Protein AF-A0A852VWH3-F1 (afdb_monomer_lite)

Sequence (105 aa):
MPDEMRQATGALGGATRWANARPGEAADAMAKAREALRQRYLREADPDGDLPPEERERKAEAMRRKHMARMTYERLKRQRERREAAALDAAAELERELQGETTAQ

Structure (mmCIF, N/CA/C/O backbone):
data_AF-A0A852VWH3-F1
#
_entry.id   AF-A0A852VWH3-F1
#
loop_
_atom_site.group_PDB
_atom_site.id
_atom_site.type_symbol
_atom_site.label_atom_id
_atom_site.label_alt_id
_atom_site.label_comp_id
_atom_site.label_asym_id
_atom_site.label_entity_id
_atom_site.label_seq_id
_atom_site.pdbx_PDB_ins_code
_atom_site.Cartn_x
_atom_site.Cartn_y
_atom_site.Cartn_z
_atom_site.occupancy
_atom_site.B_iso_or_equiv
_atom_site.auth_seq_id
_atom_site.auth_comp_id
_atom_site.auth_asym_id
_atom_site.auth_atom_id
_atom_site.pdbx_PDB_model_num
ATOM 1 N N . MET A 1 1 ? -9.995 -4.230 -29.947 1.00 68.06 1 MET A N 1
ATOM 2 C CA . MET A 1 1 ? -9.064 -3.180 -29.475 1.00 68.06 1 MET A CA 1
ATOM 3 C C . MET A 1 1 ? -7.816 -3.841 -28.911 1.00 68.06 1 MET A C 1
ATOM 5 O O . MET A 1 1 ? -8.000 -4.746 -28.097 1.00 68.06 1 MET A O 1
ATOM 9 N N . PRO A 1 2 ? -6.610 -3.397 -29.311 1.00 90.81 2 PRO A N 1
ATOM 10 C CA . PRO A 1 2 ? -5.349 -3.764 -28.661 1.00 90.81 2 PRO A CA 1
ATOM 11 C C . PRO A 1 2 ? -5.381 -3.500 -27.148 1.00 90.81 2 PRO A C 1
ATOM 13 O O . PRO A 1 2 ? -6.076 -2.586 -26.690 1.00 90.81 2 PRO A O 1
ATOM 16 N N . ASP A 1 3 ? -4.633 -4.281 -26.368 1.00 87.88 3 ASP A N 1
ATOM 17 C CA . ASP A 1 3 ? -4.659 -4.204 -24.900 1.00 87.88 3 ASP A CA 1
ATOM 18 C C . ASP A 1 3 ? -4.130 -2.871 -24.356 1.00 87.88 3 ASP A C 1
ATOM 20 O O . ASP A 1 3 ? -4.635 -2.362 -23.354 1.00 87.88 3 ASP A O 1
ATOM 24 N N . GLU A 1 4 ? -3.168 -2.262 -25.045 1.00 89.19 4 GLU A N 1
ATOM 25 C CA . GLU A 1 4 ? -2.619 -0.942 -24.715 1.00 89.19 4 GLU A CA 1
ATOM 26 C C . GLU A 1 4 ? -3.685 0.155 -24.831 1.00 89.19 4 GLU A C 1
ATOM 28 O O . GLU A 1 4 ? -3.847 0.977 -23.927 1.00 89.19 4 GLU A O 1
ATOM 33 N N . MET A 1 5 ? -4.492 0.114 -25.897 1.00 91.81 5 MET A N 1
ATOM 34 C CA . MET A 1 5 ? -5.601 1.051 -26.092 1.00 91.81 5 MET A CA 1
ATOM 35 C C . MET A 1 5 ? -6.680 0.871 -25.021 1.00 91.81 5 MET A C 1
ATOM 37 O O . MET A 1 5 ? -7.174 1.857 -24.479 1.00 91.81 5 MET A O 1
ATOM 41 N N . ARG A 1 6 ? -7.004 -0.376 -24.643 1.00 90.56 6 ARG A N 1
ATOM 42 C CA . ARG A 1 6 ? -7.968 -0.657 -23.563 1.00 90.56 6 ARG A CA 1
ATOM 43 C C . ARG A 1 6 ? -7.498 -0.084 -22.225 1.00 90.56 6 ARG A C 1
ATOM 45 O O . ARG A 1 6 ? -8.291 0.526 -21.507 1.00 90.56 6 ARG A O 1
ATOM 52 N N . GLN A 1 7 ? -6.219 -0.265 -21.896 1.00 90.75 7 GLN A N 1
ATOM 53 C CA . GLN A 1 7 ? -5.625 0.283 -20.676 1.00 90.75 7 GLN A CA 1
ATOM 54 C C . GLN A 1 7 ? -5.662 1.815 -20.669 1.00 90.75 7 GLN A C 1
ATOM 56 O O . GLN A 1 7 ? -6.092 2.408 -19.678 1.00 90.75 7 GLN A O 1
ATOM 61 N N . ALA A 1 8 ? -5.290 2.452 -21.783 1.00 93.31 8 ALA A N 1
ATOM 62 C CA . ALA A 1 8 ? -5.312 3.906 -21.914 1.00 93.31 8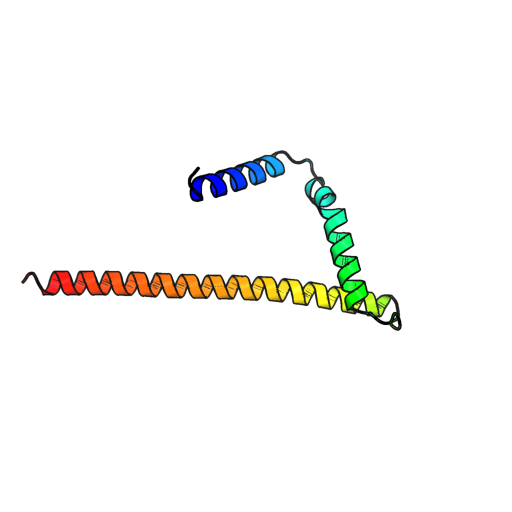 ALA A CA 1
ATOM 63 C C . ALA A 1 8 ? -6.731 4.482 -21.779 1.00 93.31 8 ALA A C 1
ATOM 65 O O . ALA A 1 8 ? -6.935 5.455 -21.054 1.00 93.31 8 ALA A O 1
ATOM 66 N N . THR A 1 9 ? -7.735 3.857 -22.404 1.00 94.81 9 THR A N 1
ATOM 67 C CA . THR A 1 9 ? -9.137 4.282 -22.271 1.00 94.81 9 THR A CA 1
ATOM 68 C C . THR A 1 9 ? -9.637 4.157 -20.831 1.00 94.81 9 THR A C 1
ATOM 70 O O . THR A 1 9 ? -10.306 5.064 -20.335 1.00 94.81 9 THR A O 1
ATOM 73 N N . GLY A 1 10 ? -9.281 3.077 -20.129 1.00 93.69 10 GLY A N 1
ATOM 74 C CA . GLY A 1 10 ? -9.618 2.913 -18.713 1.00 93.69 10 GLY A CA 1
ATOM 75 C C . GLY A 1 10 ? -8.989 3.992 -17.827 1.00 93.69 10 GLY A C 1
ATOM 76 O O . GLY A 1 10 ? -9.670 4.574 -16.980 1.00 93.69 10 GLY A O 1
ATOM 77 N N . ALA A 1 11 ? -7.710 4.304 -18.056 1.00 92.88 11 ALA A N 1
ATOM 78 C CA . ALA A 1 11 ? -7.008 5.367 -17.341 1.00 92.88 11 ALA A CA 1
ATOM 79 C C . ALA A 1 11 ? -7.639 6.747 -17.597 1.00 92.88 11 ALA A C 1
ATOM 81 O O . ALA A 1 11 ? -7.874 7.495 -16.646 1.00 92.88 11 ALA A O 1
ATOM 82 N N . LEU A 1 12 ? -7.975 7.051 -18.856 1.00 95.75 12 LEU A N 1
ATOM 83 C CA . LEU A 1 12 ? -8.620 8.304 -19.246 1.00 95.75 12 LEU A CA 1
ATOM 84 C C . LEU A 1 12 ? -9.981 8.462 -18.562 1.00 95.75 12 LEU A C 1
ATOM 86 O O . LEU A 1 12 ? -10.217 9.471 -17.908 1.00 95.75 12 LEU A O 1
ATOM 90 N N . GLY A 1 13 ? -10.847 7.447 -18.629 1.00 95.38 13 GLY A N 1
ATOM 91 C CA . GLY A 1 13 ? -12.168 7.502 -17.996 1.00 95.38 13 GLY A CA 1
ATOM 92 C C . GLY A 1 13 ? -12.094 7.702 -16.478 1.00 95.38 13 GLY A C 1
ATOM 93 O O . GLY A 1 13 ? -12.846 8.499 -15.916 1.00 95.38 13 GLY A O 1
ATOM 94 N N . GLY A 1 14 ? -11.149 7.030 -15.812 1.00 92.50 14 GLY A N 1
ATOM 95 C CA . GLY A 1 14 ? -10.903 7.215 -14.382 1.00 92.50 14 GLY A CA 1
ATOM 96 C C . GLY A 1 14 ? -10.445 8.635 -14.042 1.00 92.50 14 GLY A C 1
ATOM 97 O O . GLY A 1 14 ? -11.010 9.261 -13.144 1.00 92.50 14 GLY A O 1
ATOM 98 N N . ALA A 1 15 ? -9.458 9.157 -14.773 1.00 93.25 15 ALA A N 1
ATOM 99 C CA . ALA A 1 15 ? -8.953 10.515 -14.582 1.00 93.25 15 ALA A CA 1
ATOM 100 C C . ALA A 1 15 ? -10.042 11.566 -14.841 1.00 93.25 15 ALA A C 1
ATOM 102 O O . ALA A 1 15 ? -10.244 12.451 -14.014 1.00 93.25 15 ALA A O 1
ATOM 103 N N . THR A 1 16 ? -10.803 11.429 -15.930 1.00 95.88 16 THR A N 1
ATOM 104 C CA .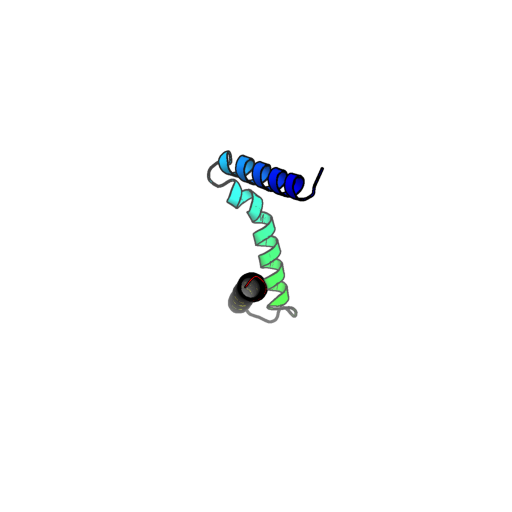 THR A 1 16 ? -11.915 12.325 -16.266 1.00 95.88 16 THR A CA 1
ATOM 105 C C . THR A 1 16 ? -12.996 12.317 -15.190 1.00 95.88 16 THR A C 1
ATOM 107 O O . THR A 1 16 ? -13.472 13.384 -14.806 1.00 95.88 16 THR A O 1
ATOM 110 N N . ARG A 1 17 ? -13.374 11.145 -14.663 1.00 93.31 17 ARG A N 1
ATOM 111 C CA . ARG A 1 17 ? -14.356 11.063 -13.573 1.00 93.31 17 ARG A CA 1
ATOM 112 C C . ARG A 1 17 ? -13.897 11.865 -12.359 1.00 93.31 17 ARG A C 1
ATOM 114 O O . ARG A 1 17 ? -14.667 12.653 -11.824 1.00 93.31 17 ARG A O 1
ATOM 121 N N . TRP A 1 18 ? -12.660 11.653 -11.918 1.00 90.94 18 TRP A N 1
ATOM 122 C CA . TRP A 1 18 ? -12.166 12.274 -10.691 1.00 90.94 18 TRP A CA 1
ATOM 123 C C . TRP A 1 18 ? -11.795 13.746 -10.858 1.00 90.94 18 TRP A C 1
ATOM 125 O O . TRP A 1 18 ? -11.933 14.497 -9.900 1.00 90.94 18 TRP A O 1
ATOM 135 N N . ALA A 1 19 ? -11.412 14.180 -12.060 1.00 92.75 19 ALA A N 1
ATOM 136 C CA . ALA A 1 19 ? -11.205 15.593 -12.373 1.00 92.75 19 ALA A CA 1
ATOM 137 C C . ALA A 1 19 ? -12.499 16.420 -12.265 1.00 92.75 19 ALA A C 1
ATOM 139 O O . ALA A 1 19 ? -12.444 17.595 -11.922 1.00 92.75 19 ALA A O 1
ATOM 140 N N . ASN A 1 20 ? -13.655 15.803 -12.531 1.00 93.44 20 ASN A N 1
ATOM 141 C CA . ASN A 1 20 ? -14.968 16.452 -12.463 1.00 93.44 20 ASN A CA 1
ATOM 142 C C . ASN A 1 20 ? -15.727 16.178 -11.151 1.00 93.44 20 ASN A C 1
ATOM 144 O O . ASN A 1 20 ? -16.858 16.635 -10.989 1.00 93.44 20 ASN A O 1
ATOM 148 N N . ALA A 1 21 ? -15.146 15.406 -10.230 1.00 92.00 21 ALA A N 1
ATOM 149 C CA . ALA A 1 21 ? -15.803 15.042 -8.982 1.00 92.00 21 ALA A CA 1
ATOM 150 C C . ALA A 1 21 ? -15.887 16.242 -8.030 1.00 92.00 21 ALA A C 1
ATOM 152 O O . ALA A 1 21 ? -14.957 17.047 -7.926 1.00 92.00 21 ALA A O 1
ATOM 153 N N . ARG A 1 22 ? -16.990 16.343 -7.285 1.00 94.19 22 ARG A N 1
ATOM 154 C CA . ARG A 1 22 ? -17.146 17.396 -6.273 1.00 94.19 22 ARG A CA 1
ATOM 155 C C . ARG A 1 22 ? -16.223 17.146 -5.074 1.00 94.19 22 ARG A C 1
ATOM 157 O O . ARG A 1 22 ? -15.881 15.990 -4.795 1.00 94.19 22 ARG A O 1
ATOM 164 N N . PRO A 1 23 ? -15.862 18.192 -4.305 1.00 91.12 23 PRO A N 1
ATOM 165 C CA . PRO A 1 23 ? -15.171 18.007 -3.033 1.00 91.12 23 PRO A CA 1
ATOM 166 C C . PRO A 1 23 ? -15.916 16.990 -2.153 1.00 91.12 23 PRO A C 1
ATOM 168 O O . PRO A 1 23 ? -17.124 17.097 -1.970 1.00 91.12 23 PRO A O 1
ATOM 171 N N . GLY A 1 24 ? -15.204 15.982 -1.642 1.00 88.06 24 GLY A N 1
ATOM 172 C CA . GLY A 1 24 ? -15.772 14.925 -0.790 1.00 88.06 24 GLY A CA 1
ATOM 173 C C . GLY A 1 24 ? -16.323 13.697 -1.527 1.00 88.06 24 GLY A C 1
ATOM 174 O O . GLY A 1 24 ? -16.293 12.602 -0.972 1.00 88.06 24 GLY A O 1
ATOM 175 N N . GLU A 1 25 ? -16.683 13.806 -2.807 1.00 91.88 25 GLU A N 1
ATOM 176 C CA . GLU A 1 25 ? -17.346 12.719 -3.547 1.00 91.88 25 GLU A CA 1
ATOM 177 C C . GLU A 1 25 ? -16.492 11.439 -3.640 1.00 91.88 25 GLU A C 1
ATOM 179 O O . GLU A 1 25 ? -16.993 10.316 -3.543 1.00 91.88 25 GLU A O 1
ATOM 184 N N . ALA A 1 26 ? -15.171 11.586 -3.764 1.00 87.25 26 ALA A N 1
ATOM 185 C CA . ALA A 1 26 ? -14.244 10.454 -3.738 1.00 87.25 26 ALA A CA 1
ATOM 186 C C . ALA A 1 26 ? -14.177 9.762 -2.366 1.00 87.25 26 ALA A C 1
ATOM 188 O O . ALA A 1 26 ? -13.974 8.545 -2.287 1.00 87.25 26 ALA A O 1
ATOM 189 N N . ALA A 1 27 ? -14.334 10.522 -1.279 1.00 88.06 27 ALA A N 1
ATOM 190 C CA . ALA A 1 27 ? -14.379 9.965 0.064 1.00 88.06 27 ALA A CA 1
ATOM 191 C C . ALA A 1 27 ? -15.665 9.151 0.255 1.00 88.06 27 ALA A C 1
ATOM 193 O O . ALA A 1 27 ? -15.574 7.998 0.685 1.00 88.06 27 ALA A O 1
ATOM 194 N N . ASP A 1 28 ? -16.802 9.704 -0.171 1.00 92.25 28 ASP A N 1
ATOM 195 C CA . ASP A 1 28 ? -18.128 9.086 -0.079 1.00 92.25 28 ASP A CA 1
ATOM 196 C C . ASP A 1 28 ? -18.217 7.800 -0.902 1.00 92.25 28 ASP A C 1
ATOM 198 O O . ASP A 1 28 ? -18.638 6.757 -0.397 1.00 92.25 28 ASP A O 1
ATOM 202 N N . ALA A 1 29 ? -17.713 7.828 -2.140 1.00 91.00 29 ALA A N 1
ATOM 203 C CA . ALA A 1 29 ? -17.681 6.660 -3.019 1.00 91.00 29 ALA A CA 1
ATOM 204 C C . ALA A 1 29 ? -16.924 5.467 -2.405 1.00 91.00 29 ALA A C 1
ATOM 206 O O . ALA A 1 29 ? -17.211 4.314 -2.724 1.00 91.00 29 ALA A O 1
ATOM 207 N N . MET A 1 30 ? -15.957 5.734 -1.522 1.00 91.50 30 MET A N 1
ATOM 208 C CA . MET A 1 30 ? -15.142 4.716 -0.856 1.00 91.50 30 MET A CA 1
ATOM 209 C C . MET A 1 30 ? -15.552 4.452 0.597 1.00 91.50 30 MET A C 1
ATOM 211 O O . MET A 1 30 ? -15.002 3.540 1.213 1.00 91.50 30 MET A O 1
ATOM 215 N N . ALA A 1 31 ? -16.509 5.196 1.160 1.00 92.19 31 ALA A N 1
ATOM 216 C CA . ALA A 1 31 ? -16.884 5.093 2.570 1.00 92.19 31 ALA A CA 1
ATOM 217 C C . ALA A 1 31 ? -17.369 3.680 2.932 1.00 92.19 31 ALA A C 1
ATOM 219 O O . ALA A 1 31 ? -16.825 3.047 3.838 1.00 92.19 31 ALA A O 1
ATOM 220 N N . LYS A 1 32 ? -18.305 3.130 2.148 1.00 94.19 32 LYS A N 1
ATOM 221 C CA . LYS A 1 32 ? -18.836 1.772 2.358 1.00 94.19 32 LYS A CA 1
ATOM 222 C C . LYS A 1 32 ? -17.754 0.694 2.241 1.00 94.19 32 LYS A C 1
ATOM 224 O O . LYS A 1 32 ? -17.744 -0.260 3.013 1.00 94.19 32 LYS A O 1
ATOM 229 N N . ALA A 1 33 ? -16.828 0.854 1.296 1.00 92.31 33 ALA A N 1
ATOM 230 C CA . ALA A 1 33 ? -15.723 -0.083 1.106 1.00 92.31 33 ALA A CA 1
ATOM 231 C C . ALA A 1 33 ? -14.732 -0.039 2.281 1.00 92.31 33 ALA A C 1
ATOM 233 O O . ALA A 1 33 ? -14.293 -1.086 2.758 1.00 92.31 33 ALA A O 1
ATOM 234 N N . ARG A 1 34 ? -14.408 1.163 2.778 1.00 91.56 34 ARG A N 1
ATOM 235 C CA . ARG A 1 34 ? -13.551 1.342 3.959 1.00 91.56 34 ARG A CA 1
ATOM 236 C C . ARG A 1 34 ? -14.182 0.738 5.207 1.00 91.56 34 ARG A C 1
ATOM 238 O O . ARG A 1 34 ? -13.478 0.051 5.942 1.00 91.56 34 ARG A O 1
ATOM 245 N N . GLU A 1 35 ? -15.483 0.934 5.404 1.00 94.69 35 GLU A N 1
ATOM 246 C CA . GLU A 1 35 ? -16.206 0.341 6.531 1.00 94.69 35 GLU A CA 1
ATOM 247 C C . GLU A 1 35 ? -16.223 -1.188 6.440 1.00 94.69 35 GLU A C 1
ATOM 249 O O . GLU A 1 35 ? -15.851 -1.865 7.393 1.00 94.69 35 GLU A O 1
ATOM 254 N N . ALA A 1 36 ? -16.539 -1.758 5.274 1.00 95.12 36 ALA A N 1
ATOM 255 C CA . ALA A 1 36 ? -16.513 -3.209 5.086 1.00 95.12 36 ALA A CA 1
ATOM 256 C C . ALA A 1 36 ? -15.122 -3.811 5.362 1.00 95.12 36 ALA A C 1
ATOM 258 O O . ALA A 1 36 ? -15.001 -4.862 5.996 1.00 95.12 36 ALA A O 1
ATOM 259 N N . LEU A 1 37 ? -14.060 -3.131 4.919 1.00 94.06 37 LEU A N 1
ATOM 260 C CA . LEU A 1 37 ? -12.689 -3.556 5.182 1.00 94.06 37 LEU A CA 1
ATOM 261 C C . LEU A 1 37 ? -12.333 -3.443 6.672 1.00 94.06 37 LEU A C 1
ATOM 263 O O . LEU A 1 37 ? -11.691 -4.342 7.212 1.00 94.06 37 LEU A O 1
ATOM 267 N N . ARG A 1 38 ? -12.776 -2.377 7.349 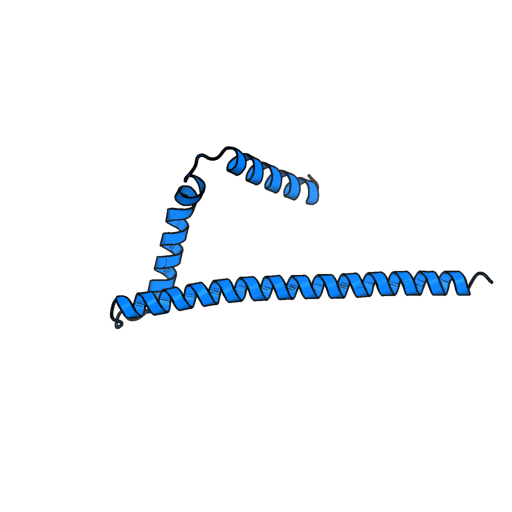1.00 93.81 38 ARG A N 1
ATOM 268 C CA . ARG A 1 38 ? -12.623 -2.224 8.801 1.00 93.81 38 ARG A CA 1
ATOM 269 C C . ARG A 1 38 ? -13.310 -3.369 9.542 1.00 93.81 38 ARG A C 1
ATOM 271 O O . ARG A 1 38 ? -12.663 -4.022 10.351 1.00 93.81 38 ARG A O 1
ATOM 278 N N . GLN A 1 39 ? -14.564 -3.670 9.214 1.00 94.31 39 GLN A N 1
ATOM 279 C CA . GLN A 1 39 ? -15.317 -4.761 9.839 1.00 94.31 39 GLN A CA 1
ATOM 280 C C . GLN A 1 39 ? -14.662 -6.125 9.628 1.00 94.31 39 GLN A C 1
ATOM 282 O O . GLN A 1 39 ? -14.642 -6.967 10.524 1.00 94.31 39 GLN A O 1
ATOM 287 N N . ARG A 1 40 ? -14.065 -6.344 8.455 1.00 94.88 40 ARG A N 1
ATOM 288 C CA . ARG A 1 40 ? -13.251 -7.534 8.217 1.00 94.88 40 ARG A CA 1
ATOM 289 C C . ARG A 1 40 ? -12.074 -7.617 9.195 1.00 94.88 40 ARG A C 1
ATOM 291 O O . ARG A 1 40 ? -11.904 -8.664 9.806 1.00 94.88 40 ARG A O 1
ATOM 298 N N . TYR A 1 41 ? -11.305 -6.541 9.367 1.00 95.31 41 TYR A N 1
ATOM 299 C CA . TYR A 1 41 ? -10.179 -6.541 10.307 1.00 95.31 41 TYR A CA 1
ATOM 300 C C . TYR A 1 41 ? -10.614 -6.707 11.760 1.00 95.31 41 TYR A C 1
ATOM 302 O O . TYR A 1 41 ? -9.896 -7.342 12.517 1.00 95.31 41 TYR A O 1
ATOM 310 N N . LEU A 1 42 ? -11.782 -6.192 12.145 1.00 94.19 42 LEU A N 1
ATOM 311 C CA . LEU A 1 42 ? -12.322 -6.389 13.491 1.00 94.19 42 LEU A CA 1
ATOM 312 C C . LEU A 1 42 ? -12.635 -7.855 13.784 1.00 94.19 42 LEU A C 1
ATOM 314 O O . LEU A 1 42 ? -12.249 -8.354 14.835 1.00 94.19 42 LEU A O 1
ATOM 318 N N . ARG A 1 43 ? -13.256 -8.558 12.830 1.00 93.44 43 ARG A N 1
ATOM 319 C CA . ARG A 1 43 ? -13.515 -10.003 12.946 1.00 93.44 43 ARG A CA 1
ATOM 320 C C . ARG A 1 43 ? -12.237 -10.838 12.937 1.00 93.44 43 ARG A C 1
ATOM 322 O O . ARG A 1 43 ? -12.169 -11.852 13.609 1.00 93.44 43 ARG A O 1
ATOM 329 N N . GLU A 1 44 ? -11.231 -10.432 12.163 1.00 93.38 44 GLU A N 1
ATOM 330 C CA . GLU A 1 44 ? -9.931 -11.118 12.148 1.00 93.38 44 GLU A CA 1
ATOM 331 C C . GLU A 1 44 ? -9.124 -10.848 13.431 1.00 93.38 44 GLU A C 1
ATOM 333 O O . GLU A 1 44 ? -8.379 -11.715 13.879 1.00 93.38 44 GLU A O 1
ATOM 338 N N . ALA A 1 45 ? -9.263 -9.656 14.020 1.00 93.44 45 ALA A N 1
ATOM 339 C CA . ALA A 1 45 ? -8.571 -9.250 15.242 1.00 93.44 45 ALA A CA 1
ATOM 340 C C . ALA A 1 45 ? -9.089 -9.955 16.500 1.00 93.44 45 ALA A C 1
ATOM 342 O O . ALA A 1 45 ? -8.316 -10.127 17.446 1.00 93.44 45 ALA A O 1
ATOM 343 N N . ASP A 1 46 ? -10.367 -10.333 16.496 1.00 93.06 46 ASP A N 1
ATOM 344 C CA . ASP A 1 46 ? -11.042 -11.013 17.596 1.00 93.06 46 ASP A CA 1
ATOM 345 C C . ASP A 1 46 ? -12.109 -11.992 17.067 1.00 93.06 46 ASP A C 1
ATOM 347 O O . ASP A 1 46 ? -13.290 -11.640 16.996 1.00 93.06 46 ASP A O 1
ATOM 351 N N . PRO A 1 47 ? -11.705 -13.197 16.623 1.00 92.25 47 PRO A N 1
ATOM 352 C CA . PRO A 1 47 ? -12.640 -14.195 16.105 1.00 92.25 47 PRO A CA 1
ATOM 353 C C . PRO A 1 47 ? -13.609 -14.724 17.167 1.00 92.25 47 PRO A C 1
ATOM 355 O O . PRO A 1 47 ? -14.763 -15.001 16.844 1.00 92.25 47 PRO A O 1
ATOM 358 N N . ASP A 1 48 ? -13.132 -14.847 18.408 1.00 92.19 48 ASP A N 1
ATOM 359 C CA . ASP A 1 48 ? -13.866 -15.444 19.528 1.00 92.19 48 ASP A CA 1
ATOM 360 C C . ASP A 1 48 ? -14.687 -14.404 20.316 1.00 92.19 48 ASP A C 1
ATOM 362 O O . ASP A 1 48 ? -15.684 -14.750 20.945 1.00 92.19 48 ASP A O 1
ATOM 366 N N . GLY A 1 49 ? -14.354 -13.112 20.198 1.00 89.25 49 GLY A N 1
ATOM 367 C CA . GLY A 1 49 ? -15.118 -12.017 20.804 1.00 89.25 49 GLY A CA 1
ATOM 368 C C . GLY A 1 49 ? -14.713 -11.690 22.243 1.00 89.25 49 GLY A C 1
ATOM 369 O O . GLY A 1 49 ? -15.467 -11.016 22.948 1.00 89.25 49 GLY A O 1
ATOM 370 N N . ASP A 1 50 ? -13.550 -12.168 22.680 1.00 94.31 50 ASP A N 1
ATOM 371 C CA . ASP A 1 50 ? -13.105 -12.109 24.075 1.00 94.31 50 ASP A CA 1
ATOM 372 C C . ASP A 1 50 ? -12.355 -10.814 24.413 1.00 94.31 50 ASP A C 1
ATOM 374 O O . ASP A 1 50 ? -12.068 -10.532 25.582 1.00 94.31 50 ASP A O 1
ATOM 378 N N . LEU A 1 51 ? -11.984 -10.016 23.406 1.00 90.19 51 LEU A N 1
ATOM 379 C CA . LEU A 1 51 ? -11.178 -8.825 23.634 1.00 90.19 51 LEU A CA 1
ATOM 380 C C . LEU A 1 51 ? -12.038 -7.618 24.025 1.00 90.19 51 LEU A C 1
ATOM 382 O O . LEU A 1 51 ? -13.091 -7.366 23.429 1.00 90.19 51 LEU A O 1
ATOM 386 N N . PRO A 1 52 ? -11.544 -6.772 24.949 1.00 94.69 52 PRO A N 1
ATOM 387 C CA . PRO A 1 52 ? -12.118 -5.454 25.161 1.00 94.69 52 PRO A CA 1
ATOM 388 C C . PRO A 1 52 ? -12.181 -4.668 23.840 1.00 94.69 52 PRO A C 1
ATOM 390 O O . PRO A 1 52 ? -11.242 -4.757 23.037 1.00 94.69 52 PRO A O 1
ATOM 393 N N . PRO A 1 53 ? -13.226 -3.846 23.616 1.00 91.62 53 PRO A N 1
ATOM 394 C CA . PRO A 1 53 ? -13.401 -3.120 22.360 1.00 91.62 53 PRO A CA 1
ATOM 395 C C . PRO A 1 53 ? -12.170 -2.312 21.939 1.00 91.62 53 PRO A C 1
ATOM 397 O O . PRO A 1 53 ? -11.795 -2.340 20.774 1.00 91.62 53 PRO A O 1
ATOM 400 N N . GLU A 1 54 ? -11.501 -1.644 22.877 1.00 93.12 54 GLU A N 1
ATOM 401 C CA . GLU A 1 54 ? -10.309 -0.837 22.589 1.00 93.12 54 GLU A CA 1
ATOM 402 C C . GLU A 1 54 ? -9.136 -1.677 22.065 1.00 93.12 54 GLU A C 1
ATOM 404 O O . GLU A 1 54 ? -8.488 -1.316 21.081 1.00 93.12 54 GLU A O 1
ATOM 409 N N . GLU A 1 55 ? -8.883 -2.832 22.680 1.00 93.88 55 GLU A N 1
ATOM 410 C CA . GLU A 1 55 ? -7.801 -3.734 22.278 1.00 93.88 55 GLU A CA 1
ATOM 411 C C . GLU A 1 55 ? -8.093 -4.407 20.933 1.00 93.88 55 GLU A C 1
ATOM 413 O O . GLU A 1 55 ? -7.190 -4.567 20.102 1.00 93.88 55 GLU A O 1
ATOM 418 N N . ARG A 1 56 ? -9.364 -4.727 20.664 1.00 94.62 56 ARG A N 1
ATOM 419 C CA . ARG A 1 56 ? -9.805 -5.193 19.347 1.00 94.62 56 ARG A CA 1
ATOM 420 C C . ARG A 1 56 ? -9.551 -4.141 18.267 1.00 94.62 56 ARG A C 1
ATOM 422 O O . ARG A 1 56 ? -9.006 -4.482 17.213 1.00 94.62 56 ARG A O 1
ATOM 429 N N . GLU A 1 57 ? -9.845 -2.867 18.530 1.00 94.06 57 GLU A N 1
ATOM 430 C CA . GLU A 1 57 ? -9.615 -1.805 17.544 1.00 94.06 57 GLU A CA 1
ATOM 431 C C . GLU A 1 57 ? -8.119 -1.610 17.281 1.00 94.06 57 GLU A C 1
ATOM 433 O O . GLU A 1 57 ? -7.704 -1.488 16.125 1.00 94.06 57 GLU A O 1
ATOM 438 N N . ARG A 1 58 ? -7.292 -1.643 18.335 1.00 95.00 58 ARG A N 1
ATOM 439 C CA . ARG A 1 58 ? -5.829 -1.555 18.210 1.00 95.00 58 ARG A CA 1
ATOM 440 C C . ARG A 1 58 ? -5.266 -2.690 17.359 1.00 95.00 58 ARG A C 1
ATOM 442 O O . ARG A 1 58 ? -4.440 -2.445 16.473 1.00 95.00 58 ARG A O 1
ATOM 449 N N . LYS A 1 59 ? -5.721 -3.927 17.580 1.00 94.44 59 LYS A N 1
ATOM 450 C CA . LYS A 1 59 ? -5.316 -5.082 16.765 1.00 94.44 59 LYS A CA 1
ATOM 451 C C . LYS A 1 59 ? -5.784 -4.950 15.317 1.00 94.44 59 LYS A C 1
ATOM 453 O O . LYS A 1 59 ? -4.983 -5.17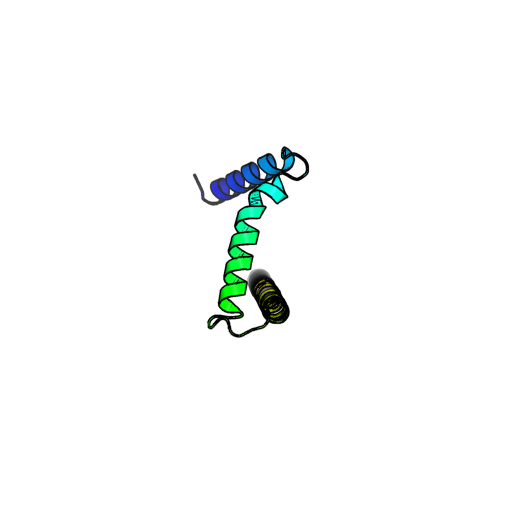0 14.407 1.00 94.44 59 LYS A O 1
ATOM 458 N N . ALA A 1 60 ? -7.027 -4.535 15.083 1.00 95.81 60 ALA A N 1
ATOM 459 C CA . ALA A 1 60 ? -7.545 -4.318 13.734 1.00 95.81 60 ALA A CA 1
ATOM 460 C C . ALA A 1 60 ? -6.763 -3.226 12.984 1.00 95.81 60 ALA A C 1
ATOM 462 O O . ALA A 1 60 ? -6.444 -3.376 11.799 1.00 95.81 60 ALA A O 1
ATOM 463 N N . GLU A 1 61 ? -6.373 -2.150 13.669 1.00 95.38 61 GLU A N 1
ATOM 464 C CA . GLU A 1 61 ? -5.515 -1.123 13.085 1.00 95.38 61 GLU A CA 1
ATOM 465 C C . GLU A 1 61 ? -4.122 -1.672 12.741 1.00 95.38 61 GLU A C 1
ATOM 467 O O . GLU A 1 61 ? -3.615 -1.429 11.639 1.00 95.38 61 GLU A O 1
ATOM 472 N N . ALA A 1 62 ? -3.513 -2.453 13.637 1.00 95.75 62 ALA A N 1
ATOM 473 C CA . ALA A 1 62 ? -2.232 -3.102 13.378 1.00 95.75 62 ALA A CA 1
ATOM 474 C C . ALA A 1 62 ? -2.304 -4.038 12.157 1.00 95.75 62 ALA A C 1
ATOM 476 O O . ALA A 1 62 ? -1.411 -4.015 11.305 1.00 95.75 62 ALA A O 1
ATOM 477 N N . MET A 1 63 ? -3.395 -4.797 12.006 1.00 95.44 63 MET A N 1
ATOM 478 C CA . MET A 1 63 ? -3.644 -5.642 10.833 1.00 95.44 63 MET A CA 1
ATOM 479 C C . MET A 1 63 ? -3.762 -4.825 9.546 1.00 95.44 63 MET A C 1
ATOM 481 O O . MET A 1 63 ? -3.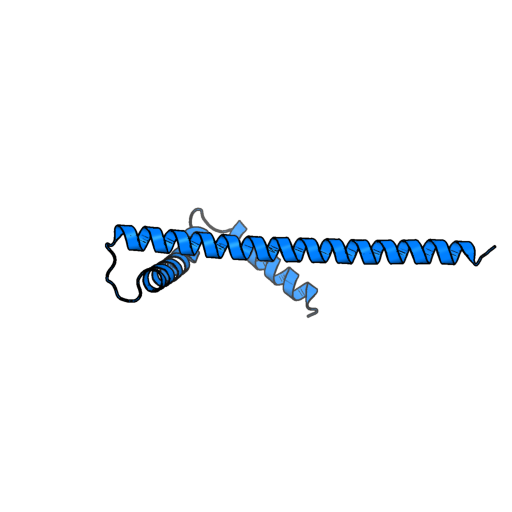118 -5.156 8.546 1.00 95.44 63 MET A O 1
ATOM 485 N N . ARG A 1 64 ? -4.509 -3.715 9.573 1.00 95.00 64 ARG A N 1
ATOM 486 C CA . ARG A 1 64 ? -4.595 -2.787 8.439 1.00 95.00 64 ARG A CA 1
ATOM 487 C C . ARG A 1 64 ? -3.215 -2.254 8.053 1.00 95.00 64 ARG A C 1
ATOM 489 O O . ARG A 1 64 ? -2.866 -2.268 6.872 1.00 95.00 64 ARG A O 1
ATOM 496 N N . ARG A 1 65 ? -2.420 -1.794 9.026 1.00 95.62 65 ARG A N 1
ATOM 497 C CA . ARG A 1 65 ? -1.060 -1.277 8.786 1.00 95.62 65 ARG A CA 1
ATOM 498 C C . ARG A 1 65 ? -0.160 -2.355 8.181 1.00 95.62 65 ARG A C 1
ATOM 500 O O . ARG A 1 65 ? 0.485 -2.098 7.167 1.00 95.62 65 ARG A O 1
ATOM 507 N N . LYS A 1 66 ? -0.187 -3.577 8.724 1.00 96.75 66 LYS A N 1
ATOM 508 C CA . LYS A 1 66 ? 0.530 -4.740 8.176 1.00 96.75 66 LYS A CA 1
ATOM 509 C C . LYS A 1 66 ? 0.124 -5.033 6.730 1.00 96.75 66 LYS A C 1
ATOM 511 O O . LYS A 1 66 ? 0.994 -5.256 5.891 1.00 96.75 66 LYS A O 1
ATOM 516 N N . HIS A 1 67 ? -1.173 -5.026 6.421 1.00 94.44 67 HIS A N 1
ATOM 517 C CA . HIS A 1 67 ? -1.665 -5.273 5.064 1.00 94.44 67 HIS A CA 1
ATOM 518 C C . HIS A 1 67 ? -1.120 -4.242 4.067 1.00 94.44 67 HIS A C 1
ATOM 520 O O . HIS A 1 67 ? -0.578 -4.615 3.025 1.00 94.44 67 HIS A O 1
ATOM 526 N N . MET A 1 68 ? -1.199 -2.957 4.417 1.00 94.31 68 MET A N 1
ATOM 527 C CA . MET A 1 68 ? -0.678 -1.876 3.577 1.00 94.31 68 MET A CA 1
ATOM 528 C C . MET A 1 68 ? 0.844 -1.964 3.420 1.00 94.31 68 MET A C 1
ATOM 530 O O . MET A 1 68 ? 1.352 -1.832 2.309 1.00 94.31 68 MET A O 1
ATOM 534 N N . ALA A 1 69 ? 1.571 -2.261 4.502 1.00 97.12 69 ALA A N 1
ATOM 535 C CA . ALA A 1 69 ? 3.016 -2.471 4.455 1.00 97.12 69 ALA A CA 1
ATOM 536 C C . ALA A 1 69 ? 3.391 -3.625 3.511 1.00 97.12 69 ALA A C 1
ATOM 538 O O . ALA A 1 69 ? 4.300 -3.474 2.696 1.00 97.12 69 ALA A O 1
ATOM 539 N N . ARG A 1 70 ? 2.641 -4.737 3.543 1.00 97.19 70 ARG A N 1
ATOM 540 C CA . ARG A 1 70 ? 2.824 -5.858 2.611 1.00 97.19 70 ARG A CA 1
ATOM 541 C C . ARG A 1 70 ? 2.610 -5.425 1.161 1.00 97.19 70 ARG A C 1
ATOM 543 O O . ARG A 1 70 ? 3.443 -5.730 0.319 1.00 97.19 70 ARG A O 1
ATOM 550 N N . MET A 1 71 ? 1.527 -4.705 0.858 1.00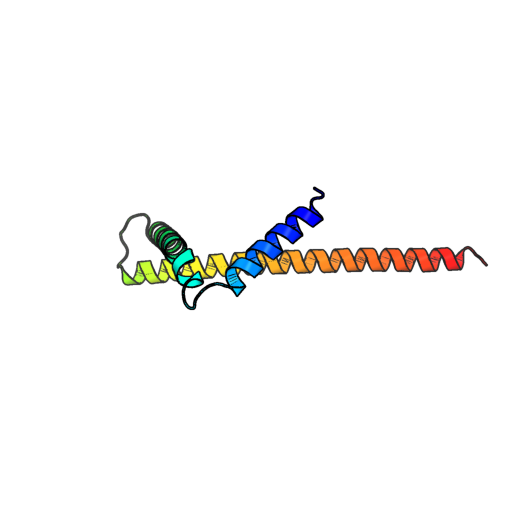 97.19 71 MET A N 1
ATOM 551 C CA . MET A 1 71 ? 1.266 -4.226 -0.509 1.00 97.19 71 MET A CA 1
ATOM 552 C C . MET A 1 71 ? 2.388 -3.323 -1.030 1.00 97.19 71 MET A C 1
ATOM 554 O O . MET A 1 71 ? 2.825 -3.477 -2.171 1.00 97.19 71 MET A O 1
ATOM 558 N N . THR A 1 72 ? 2.871 -2.404 -0.193 1.00 97.38 72 THR A N 1
ATOM 559 C CA . THR A 1 72 ? 3.990 -1.523 -0.539 1.00 97.38 72 THR A CA 1
ATOM 560 C C . THR A 1 72 ? 5.265 -2.320 -0.779 1.00 97.38 72 THR A C 1
ATOM 562 O O . THR A 1 72 ? 5.916 -2.112 -1.799 1.00 97.38 72 THR A O 1
ATOM 565 N N . TYR A 1 73 ? 5.595 -3.258 0.111 1.00 98.38 73 TYR A N 1
ATOM 566 C CA . TYR A 1 73 ? 6.759 -4.127 -0.039 1.00 98.38 73 TYR A CA 1
ATOM 567 C C . TYR A 1 73 ? 6.725 -4.898 -1.365 1.00 98.38 73 TYR A C 1
ATOM 569 O O . TYR A 1 73 ? 7.670 -4.805 -2.145 1.00 98.38 73 TYR A O 1
ATOM 577 N N . GLU A 1 74 ? 5.615 -5.573 -1.672 1.00 98.12 74 GLU A N 1
ATOM 578 C CA . GLU A 1 74 ? 5.459 -6.333 -2.919 1.00 98.12 74 GLU A CA 1
ATOM 579 C C . GLU A 1 74 ? 5.583 -5.441 -4.161 1.00 98.12 74 GLU A C 1
ATOM 581 O O . GLU A 1 74 ? 6.215 -5.813 -5.150 1.00 98.12 74 GLU A O 1
ATOM 586 N N . ARG A 1 75 ? 5.018 -4.227 -4.115 1.00 97.00 75 ARG A N 1
ATOM 587 C CA . ARG A 1 75 ? 5.156 -3.254 -5.205 1.00 97.00 75 ARG A CA 1
ATOM 588 C C . ARG A 1 75 ? 6.614 -2.848 -5.414 1.00 97.00 75 ARG A C 1
ATOM 590 O O . ARG A 1 75 ? 7.075 -2.832 -6.554 1.00 97.00 75 ARG A O 1
ATOM 597 N N . LEU A 1 76 ? 7.317 -2.498 -4.338 1.00 98.06 76 LEU A N 1
ATOM 598 C CA . LEU A 1 76 ? 8.714 -2.066 -4.399 1.00 98.06 76 LEU A CA 1
ATOM 599 C C . LEU A 1 76 ? 9.627 -3.200 -4.868 1.00 98.06 76 LEU A C 1
ATOM 601 O O . LEU A 1 76 ? 10.490 -2.975 -5.713 1.00 98.06 76 LEU A O 1
ATOM 605 N N . LYS A 1 77 ? 9.382 -4.424 -4.391 1.00 98.12 77 LYS A N 1
ATOM 606 C CA . LYS A 1 77 ? 10.072 -5.630 -4.849 1.00 98.12 77 LYS A CA 1
ATOM 607 C C . LYS A 1 77 ? 9.938 -5.806 -6.365 1.00 98.12 77 LYS A C 1
ATOM 609 O O . LYS A 1 77 ? 10.948 -5.857 -7.057 1.00 98.12 77 LYS A O 1
ATOM 614 N N . ARG A 1 78 ? 8.714 -5.766 -6.901 1.00 97.75 78 ARG A N 1
ATOM 615 C CA . ARG A 1 78 ? 8.476 -5.871 -8.355 1.00 97.75 78 ARG A CA 1
ATOM 616 C C . ARG A 1 78 ? 9.115 -4.737 -9.150 1.00 97.75 78 ARG A C 1
ATOM 618 O O . ARG A 1 78 ? 9.573 -4.940 -10.269 1.00 97.75 78 ARG A O 1
ATOM 625 N N . GLN A 1 79 ? 9.117 -3.520 -8.609 1.00 96.00 79 GLN A N 1
ATOM 626 C CA . GLN A 1 79 ? 9.772 -2.390 -9.265 1.00 96.00 79 GLN A CA 1
ATOM 627 C C . GLN A 1 79 ? 11.286 -2.603 -9.360 1.00 96.00 79 GLN A C 1
ATOM 629 O O . GLN A 1 79 ? 11.876 -2.276 -10.388 1.00 96.00 79 GLN A O 1
ATOM 634 N N . ARG A 1 80 ? 11.899 -3.151 -8.308 1.00 97.19 80 ARG A N 1
ATOM 635 C CA . ARG A 1 80 ? 13.316 -3.509 -8.302 1.00 97.19 80 ARG A CA 1
ATOM 636 C C . ARG A 1 80 ? 13.620 -4.584 -9.346 1.00 97.19 80 ARG A C 1
ATOM 638 O O . ARG A 1 80 ? 14.482 -4.351 -10.181 1.00 97.19 80 ARG A O 1
ATOM 645 N N . GLU A 1 81 ? 12.855 -5.672 -9.362 1.00 97.06 81 GLU A N 1
ATOM 646 C CA . GLU A 1 81 ? 13.012 -6.765 -10.338 1.00 97.06 81 GLU A CA 1
ATOM 647 C C . GLU A 1 81 ? 12.935 -6.253 -11.788 1.00 97.06 81 GLU A C 1
ATOM 649 O O . GLU A 1 81 ? 13.763 -6.603 -12.622 1.00 97.06 81 GLU A O 1
ATOM 654 N N . ARG A 1 82 ? 11.990 -5.350 -12.093 1.00 96.38 82 ARG A N 1
ATOM 655 C CA . ARG A 1 82 ? 11.877 -4.736 -13.431 1.00 96.38 82 ARG A CA 1
ATOM 656 C C . ARG A 1 82 ? 13.079 -3.875 -13.809 1.00 96.38 82 ARG A C 1
ATOM 658 O O . ARG A 1 82 ? 13.453 -3.847 -14.974 1.00 96.38 82 ARG A O 1
ATOM 665 N N . ARG A 1 83 ? 13.649 -3.138 -12.851 1.00 96.31 83 ARG A N 1
ATOM 666 C CA . ARG A 1 83 ? 14.845 -2.317 -13.093 1.00 96.31 83 ARG A CA 1
ATOM 667 C C . ARG A 1 83 ? 16.071 -3.187 -13.337 1.00 96.31 83 ARG A C 1
ATOM 669 O O . ARG A 1 83 ? 16.853 -2.865 -14.217 1.00 96.31 83 ARG A O 1
ATOM 676 N N . GLU A 1 84 ? 16.216 -4.267 -12.573 1.00 96.69 84 GLU A N 1
ATOM 677 C CA . GLU A 1 84 ? 17.295 -5.240 -12.757 1.00 96.69 84 GLU A CA 1
ATOM 678 C C . GLU A 1 84 ? 17.185 -5.919 -14.130 1.00 96.69 84 GLU A C 1
ATOM 680 O O . GLU A 1 84 ? 18.170 -5.947 -14.859 1.00 96.69 84 GLU A O 1
ATOM 685 N N . ALA A 1 85 ? 15.987 -6.356 -14.534 1.00 96.00 85 ALA A N 1
ATOM 686 C CA . ALA A 1 85 ? 15.754 -6.913 -15.869 1.00 96.00 85 ALA A CA 1
ATOM 687 C C . ALA A 1 85 ? 16.107 -5.915 -16.987 1.00 96.00 85 ALA A C 1
ATOM 689 O O . ALA A 1 85 ? 16.901 -6.235 -17.861 1.00 96.00 85 ALA A O 1
ATOM 690 N N . ALA A 1 86 ? 15.610 -4.676 -16.902 1.00 95.81 86 ALA A N 1
ATOM 691 C CA . ALA A 1 86 ? 15.915 -3.646 -17.896 1.00 95.81 86 ALA A CA 1
ATOM 692 C C . ALA A 1 86 ? 17.416 -3.304 -17.968 1.00 95.81 86 ALA A C 1
ATOM 694 O O . ALA A 1 86 ? 17.927 -3.001 -19.041 1.00 95.81 86 ALA A O 1
ATOM 695 N N . ALA A 1 87 ? 18.132 -3.349 -16.838 1.00 95.38 87 ALA A N 1
ATOM 696 C CA . ALA A 1 87 ? 19.576 -3.123 -16.810 1.00 95.38 87 ALA A CA 1
ATOM 697 C C . ALA A 1 87 ? 20.357 -4.275 -17.463 1.00 95.38 87 ALA A C 1
ATOM 699 O O . ALA A 1 87 ? 21.333 -4.019 -18.162 1.00 95.38 87 ALA A O 1
ATOM 700 N N . LEU A 1 88 ? 19.924 -5.524 -17.256 1.00 95.38 88 LEU A N 1
ATOM 701 C CA . LEU A 1 88 ? 20.503 -6.692 -17.924 1.00 95.38 88 LEU A CA 1
ATOM 702 C C . LEU A 1 88 ? 20.263 -6.644 -19.436 1.00 95.38 88 LEU A C 1
ATOM 704 O O . LEU A 1 88 ? 21.196 -6.878 -20.199 1.00 95.38 88 LEU A O 1
ATOM 708 N N . ASP A 1 89 ? 19.050 -6.285 -19.859 1.00 95.00 89 ASP A N 1
ATOM 709 C CA . ASP A 1 89 ? 18.711 -6.140 -21.276 1.00 95.00 89 ASP A CA 1
ATOM 710 C C . ASP A 1 89 ? 19.577 -5.060 -21.944 1.00 95.00 89 ASP A C 1
ATOM 712 O O . ASP A 1 89 ? 20.165 -5.305 -22.997 1.00 95.00 89 ASP A O 1
ATOM 716 N N . ALA A 1 90 ? 19.733 -3.901 -21.293 1.00 93.81 90 ALA A N 1
ATOM 717 C CA . ALA A 1 90 ? 20.587 -2.817 -21.779 1.00 93.81 90 ALA A CA 1
ATOM 718 C C . ALA A 1 90 ? 22.073 -3.217 -21.838 1.00 93.81 90 ALA A C 1
ATOM 720 O O . ALA A 1 90 ? 22.771 -2.875 -22.789 1.00 93.81 90 ALA A O 1
ATOM 721 N N . ALA A 1 91 ? 22.569 -3.968 -20.848 1.00 91.94 91 ALA A N 1
ATOM 722 C CA . ALA A 1 91 ? 23.941 -4.474 -20.859 1.00 91.94 91 ALA A CA 1
ATOM 723 C C . ALA A 1 91 ? 24.176 -5.480 -21.999 1.00 91.94 91 ALA A C 1
ATOM 725 O O . ALA A 1 91 ? 25.211 -5.428 -22.657 1.00 91.94 91 ALA A O 1
ATOM 726 N N . ALA A 1 92 ? 23.206 -6.357 -22.269 1.00 92.25 92 ALA A N 1
ATOM 727 C CA . ALA A 1 92 ? 23.273 -7.316 -23.370 1.00 92.25 92 ALA A CA 1
ATOM 728 C C . ALA A 1 92 ? 23.150 -6.648 -24.751 1.00 92.25 92 ALA A C 1
ATOM 730 O O . ALA A 1 92 ? 23.656 -7.166 -25.746 1.00 92.25 92 ALA A O 1
ATOM 731 N N . GLU A 1 93 ? 22.436 -5.527 -24.857 1.00 92.31 93 GLU A N 1
ATOM 732 C CA . GLU A 1 93 ? 22.418 -4.694 -26.064 1.00 92.31 93 GLU A CA 1
ATOM 733 C C . GLU A 1 93 ? 23.788 -4.048 -26.303 1.00 92.31 93 GLU A C 1
ATOM 735 O O . GLU A 1 93 ? 24.358 -4.237 -27.375 1.00 92.31 93 GLU A O 1
ATOM 740 N N . LEU A 1 94 ? 24.379 -3.438 -25.270 1.00 92.31 94 LEU A N 1
ATOM 741 C CA . LEU A 1 94 ? 25.723 -2.858 -25.336 1.00 92.31 94 LEU A CA 1
ATOM 742 C C . LEU A 1 94 ? 26.797 -3.897 -25.699 1.00 92.31 94 LEU A C 1
ATOM 744 O O . LEU A 1 94 ? 27.667 -3.635 -26.525 1.00 92.31 94 LEU A O 1
ATOM 748 N N . GLU A 1 95 ? 26.749 -5.093 -25.106 1.00 89.25 95 GLU A N 1
ATOM 749 C CA . GLU A 1 95 ? 27.695 -6.167 -25.428 1.00 89.25 95 GLU A CA 1
ATOM 750 C C . GLU A 1 95 ? 27.588 -6.601 -26.899 1.00 89.25 95 GLU A C 1
ATOM 752 O O . GLU A 1 95 ? 28.607 -6.811 -27.558 1.00 89.25 95 GLU A O 1
ATOM 757 N N . ARG A 1 96 ? 26.366 -6.681 -27.443 1.00 90.44 96 ARG A N 1
ATOM 758 C CA . ARG A 1 96 ? 26.137 -7.010 -28.858 1.00 90.44 96 ARG A CA 1
ATOM 759 C C . ARG A 1 96 ? 26.654 -5.925 -29.797 1.00 90.44 96 ARG A C 1
ATOM 761 O O . ARG A 1 96 ? 27.232 -6.264 -30.828 1.00 90.44 96 ARG A O 1
ATOM 768 N N . GLU A 1 97 ? 26.475 -4.653 -29.448 1.00 90.25 97 GLU A N 1
ATOM 769 C CA . GLU A 1 97 ? 27.031 -3.528 -30.209 1.00 90.25 97 GLU A CA 1
ATOM 770 C C . GLU A 1 97 ? 28.564 -3.603 -30.256 1.00 90.25 97 GLU A C 1
ATOM 772 O O . GLU A 1 97 ? 29.146 -3.612 -31.342 1.00 90.25 97 GLU A O 1
ATOM 777 N N . LEU A 1 98 ? 29.217 -3.796 -29.105 1.00 87.25 98 LEU A N 1
ATOM 778 C CA . LEU A 1 98 ? 30.677 -3.918 -29.016 1.00 87.25 98 LEU A CA 1
ATOM 779 C C . LEU A 1 98 ? 31.224 -5.120 -29.811 1.00 87.25 98 LEU A C 1
ATOM 781 O O . LEU A 1 98 ? 32.260 -5.021 -30.472 1.00 87.25 98 LEU A O 1
ATOM 785 N N . GLN A 1 99 ? 30.535 -6.264 -29.784 1.00 81.38 99 GLN A N 1
ATOM 786 C CA . GLN A 1 99 ? 30.922 -7.454 -30.556 1.00 81.38 99 GLN A CA 1
ATOM 787 C C . GLN A 1 99 ? 30.719 -7.269 -32.071 1.00 81.38 99 GLN A C 1
ATOM 789 O O . GLN A 1 99 ? 31.531 -7.749 -32.869 1.00 81.38 99 GLN A O 1
ATOM 794 N N . GLY A 1 100 ? 29.669 -6.549 -32.476 1.00 77.62 100 GLY A N 1
ATOM 795 C CA . GLY A 1 100 ? 29.415 -6.181 -33.869 1.00 77.62 100 GLY A CA 1
ATOM 796 C C . GLY A 1 100 ? 30.480 -5.243 -34.442 1.00 77.62 100 GLY A C 1
ATOM 797 O O . GLY A 1 100 ? 30.946 -5.461 -35.559 1.00 77.62 100 GLY A O 1
ATOM 798 N N . GLU A 1 101 ? 30.929 -4.261 -33.659 1.00 64.38 101 GLU A N 1
ATOM 799 C CA . GLU A 1 101 ? 32.021 -3.351 -34.034 1.00 64.38 101 GLU A CA 1
ATOM 800 C C . GLU A 1 101 ? 33.375 -4.069 -34.132 1.00 64.38 101 GLU A C 1
ATOM 802 O O . GLU A 1 101 ? 34.169 -3.785 -35.029 1.00 64.38 101 GLU A O 1
ATOM 807 N N . THR A 1 102 ? 33.619 -5.054 -33.264 1.00 58.81 102 THR A N 1
ATOM 808 C CA . THR A 1 102 ? 34.877 -5.824 -33.246 1.00 58.81 102 THR A CA 1
ATOM 809 C C . THR A 1 102 ? 35.010 -6.782 -34.442 1.00 58.81 102 THR A C 1
ATOM 811 O O . THR A 1 102 ? 36.121 -7.131 -34.828 1.00 58.81 102 THR A O 1
ATOM 814 N N . THR A 1 103 ? 33.901 -7.204 -35.060 1.00 57.44 103 THR A N 1
ATOM 815 C CA . THR A 1 103 ? 33.903 -8.177 -36.177 1.00 57.44 103 THR A CA 1
ATOM 816 C C . THR A 1 103 ? 33.995 -7.504 -37.563 1.00 57.44 103 THR A C 1
ATOM 818 O O . THR A 1 103 ? 34.130 -8.189 -38.574 1.00 57.44 103 THR A O 1
ATOM 821 N N . ALA A 1 104 ? 33.926 -6.169 -37.633 1.00 55.66 104 ALA A N 1
ATOM 822 C CA . ALA A 1 104 ? 33.915 -5.395 -38.882 1.00 55.66 104 ALA A CA 1
ATOM 823 C C . ALA A 1 104 ? 35.278 -4.778 -39.284 1.00 55.66 104 ALA A C 1
ATOM 825 O O . ALA A 1 104 ? 35.322 -3.997 -40.237 1.00 55.66 104 ALA A O 1
ATOM 826 N N . GLN A 1 105 ? 36.371 -5.109 -38.582 1.00 43.19 105 GLN A N 1
ATOM 827 C CA . GLN A 1 105 ? 37.756 -4.709 -38.905 1.00 43.19 105 GLN A CA 1
ATOM 828 C C . GLN A 1 105 ? 38.569 -5.889 -39.437 1.00 43.19 105 GLN A C 1
ATOM 830 O O . GLN A 1 105 ? 39.394 -5.649 -40.348 1.00 43.19 105 GLN A O 1
#

Secondary structure (DSSP, 8-state):
--HHHHHHHHHHHHHHHHHTPPTTHHHHHHHHHHHHHHHHHHHHH-SSS-S-HHHHHHHHHHHHHHHHHHHHHHHHHHHHHHHHHHHHHHHHHHHHHHHHHHT--

Organism: Pseudonocardia alni (NCBI:txid33907)

pLDDT: mean 91.37, std 9.02, range [43.19, 98.38]

Radius of gyration: 24.26 Å; chains: 1; bounding box: 57×34×64 Å

Foldseek 3Di:
DDPVVVVVVVVVVVVVPVVPDDVCRVVVVCVVVVVVLLVVLLCVLCVPPPDDPVSSSVSSVVVVVVVVVVVVVVVVVVVVVVVVVVVVVVVVVVVVVVVVVVVPD